Protein AF-A0A3D3JXP3-F1 (afdb_monomer)

pLDDT: mean 89.94, std 10.95, range [51.78, 98.69]

Solvent-accessible surface area (backbone atoms only — not comparable to full-atom values): 8277 Å² total; per-residue (Å²): 111,77,69,41,56,76,70,75,42,91,66,81,73,63,47,79,47,77,56,100,87,48,78,49,78,32,74,42,71,69,60,43,44,52,72,77,40,72,81,62,73,71,79,80,72,76,73,71,72,86,71,61,64,64,63,50,47,68,71,49,61,91,58,52,72,60,56,52,50,43,53,49,28,76,73,42,22,64,77,38,69,43,81,39,85,53,57,80,60,50,57,57,53,54,46,46,62,72,58,71,52,57,65,35,39,32,49,85,82,81,89,72,70,56,71,66,34,55,53,44,42,53,49,51,28,67,73,70,73,51,77,73,82

Structure (mmCIF, N/CA/C/O backbone):
data_AF-A0A3D3JXP3-F1
#
_entry.id   AF-A0A3D3JXP3-F1
#
loop_
_atom_site.group_PDB
_atom_site.id
_atom_site.type_symbol
_atom_site.label_atom_id
_atom_site.label_alt_id
_atom_site.label_comp_id
_atom_site.label_asym_id
_atom_site.label_entity_id
_atom_site.label_seq_id
_atom_site.pdbx_PDB_ins_code
_atom_site.Cartn_x
_atom_site.Cartn_y
_atom_site.Cartn_z
_atom_site.occupancy
_atom_site.B_iso_or_equiv
_atom_site.auth_seq_id
_atom_site.auth_comp_id
_atom_site.auth_asym_id
_atom_site.auth_atom_id
_atom_site.pdbx_PDB_model_num
ATOM 1 N N . MET A 1 1 ? 28.280 -5.153 -14.695 1.00 60.16 1 MET A N 1
ATOM 2 C CA . MET A 1 1 ? 27.243 -4.904 -15.725 1.00 60.16 1 MET A CA 1
ATOM 3 C C . MET A 1 1 ? 27.840 -5.074 -17.122 1.00 60.16 1 MET A C 1
ATOM 5 O O . MET A 1 1 ? 28.597 -4.213 -17.543 1.00 60.16 1 MET A O 1
ATOM 9 N N . LYS A 1 2 ? 27.549 -6.172 -17.840 1.00 78.06 2 LYS A N 1
ATOM 10 C CA . LYS A 1 2 ? 28.135 -6.423 -19.180 1.00 78.06 2 LYS A CA 1
ATOM 11 C C . LYS A 1 2 ? 27.656 -5.424 -20.244 1.00 78.06 2 LYS A C 1
ATOM 13 O O . LYS A 1 2 ? 28.420 -5.075 -21.134 1.00 78.06 2 LYS A O 1
ATOM 18 N N . LEU A 1 3 ? 26.413 -4.946 -20.128 1.00 81.38 3 LEU A N 1
ATOM 19 C CA . LEU A 1 3 ? 25.832 -4.002 -21.082 1.00 81.38 3 LEU A CA 1
ATOM 20 C C . LEU A 1 3 ? 26.402 -2.586 -20.917 1.00 81.38 3 LEU A C 1
ATOM 22 O O . LEU A 1 3 ? 26.849 -2.020 -21.899 1.00 81.38 3 LEU A O 1
ATOM 26 N N . GLY A 1 4 ? 26.484 -2.049 -19.693 1.00 79.62 4 GLY A N 1
ATOM 27 C CA . GLY A 1 4 ? 27.091 -0.729 -19.451 1.00 79.62 4 GLY A CA 1
ATOM 28 C C . GLY A 1 4 ? 28.553 -0.670 -19.900 1.00 79.62 4 GLY A C 1
ATOM 29 O O . GLY A 1 4 ? 28.935 0.223 -20.650 1.00 79.62 4 GLY A O 1
ATOM 30 N N . ALA A 1 5 ? 29.333 -1.709 -19.579 1.00 84.81 5 ALA A N 1
ATOM 31 C CA . ALA A 1 5 ? 30.724 -1.830 -20.014 1.00 84.81 5 ALA A CA 1
ATOM 32 C C . ALA A 1 5 ? 30.888 -1.832 -21.549 1.00 84.81 5 ALA A C 1
ATOM 34 O O . ALA A 1 5 ? 31.846 -1.254 -22.053 1.00 84.81 5 ALA A O 1
ATOM 35 N N . LYS A 1 6 ? 29.941 -2.418 -22.303 1.00 86.50 6 LYS A N 1
ATOM 36 C CA . LYS A 1 6 ? 29.943 -2.403 -23.780 1.00 86.50 6 LYS A CA 1
ATOM 37 C C . LYS A 1 6 ? 29.839 -0.984 -24.360 1.00 86.50 6 LYS A C 1
ATOM 39 O O . LYS A 1 6 ? 30.325 -0.751 -25.460 1.00 86.50 6 LYS A O 1
ATOM 44 N N . TYR A 1 7 ? 29.226 -0.058 -23.626 1.00 83.50 7 TYR A N 1
ATOM 45 C CA . TYR A 1 7 ? 29.018 1.331 -24.044 1.00 83.50 7 TYR A CA 1
ATOM 46 C C . TYR A 1 7 ? 29.879 2.331 -23.253 1.00 83.50 7 TYR A C 1
ATOM 48 O O . TYR A 1 7 ? 29.630 3.530 -23.318 1.00 83.50 7 TYR A O 1
ATOM 56 N N . GLY A 1 8 ? 30.883 1.859 -22.500 1.00 86.62 8 GLY A N 1
ATOM 57 C CA . GLY A 1 8 ? 31.757 2.723 -21.696 1.00 86.62 8 GLY A CA 1
ATOM 58 C C . GLY A 1 8 ? 31.053 3.416 -20.523 1.00 86.62 8 GLY A C 1
ATOM 59 O O . GLY A 1 8 ? 31.493 4.475 -20.092 1.00 86.62 8 GLY A O 1
ATOM 60 N N . ILE A 1 9 ? 29.954 2.843 -20.027 1.00 86.06 9 ILE A N 1
ATOM 61 C CA . ILE A 1 9 ? 29.142 3.398 -18.941 1.00 86.06 9 ILE A CA 1
ATOM 62 C C . ILE A 1 9 ? 29.482 2.681 -17.633 1.00 86.06 9 ILE A C 1
ATOM 64 O O . ILE A 1 9 ? 29.327 1.459 -17.523 1.00 86.06 9 ILE A O 1
ATOM 68 N N . ASP A 1 10 ? 29.887 3.449 -16.629 1.00 87.38 10 ASP A N 1
ATOM 69 C CA . ASP A 1 10 ? 30.186 2.997 -15.268 1.00 87.38 10 ASP A CA 1
ATOM 70 C C . ASP A 1 10 ? 29.056 3.296 -14.263 1.00 87.38 10 ASP A C 1
ATOM 72 O O . ASP A 1 10 ? 28.983 2.659 -13.211 1.00 87.38 10 ASP A O 1
ATOM 76 N N . VAL A 1 11 ? 28.130 4.196 -14.612 1.00 80.44 11 VAL A N 1
ATOM 77 C CA . VAL A 1 11 ? 27.011 4.639 -13.764 1.00 80.44 11 VAL A CA 1
ATOM 78 C C . VAL A 1 11 ? 25.645 4.139 -14.252 1.00 80.44 11 VAL A C 1
ATOM 80 O O . VAL A 1 11 ? 25.328 4.173 -15.439 1.00 80.44 11 VAL A O 1
ATOM 83 N N . ALA A 1 12 ? 24.798 3.691 -13.322 1.00 79.75 12 ALA A N 1
ATOM 84 C CA . ALA A 1 12 ? 23.403 3.314 -13.571 1.00 79.75 12 ALA A CA 1
ATOM 85 C C . ALA A 1 12 ? 22.431 4.244 -12.813 1.00 79.75 12 ALA A C 1
ATOM 87 O O . ALA A 1 12 ? 22.820 4.796 -11.783 1.00 79.75 12 ALA A O 1
ATOM 88 N N . PRO A 1 13 ? 21.164 4.379 -13.259 1.00 84.25 13 PRO A N 1
ATOM 89 C CA . PRO A 1 13 ? 20.584 3.785 -14.468 1.00 84.25 13 PRO A CA 1
ATOM 90 C C . PRO A 1 13 ? 21.030 4.501 -15.755 1.00 84.25 13 PRO A C 1
ATOM 92 O O . PRO A 1 13 ? 21.266 5.706 -15.763 1.00 84.25 13 PRO A O 1
ATOM 95 N N . PHE A 1 14 ? 21.097 3.753 -16.856 1.00 89.00 14 PHE A N 1
ATOM 96 C CA . PHE A 1 14 ? 21.284 4.283 -18.207 1.00 89.00 14 PHE A CA 1
ATOM 97 C C . PHE A 1 14 ? 20.266 3.643 -19.157 1.00 89.00 14 PHE A C 1
ATOM 99 O O . PHE A 1 14 ? 19.790 2.534 -18.912 1.00 89.00 14 PHE A O 1
ATOM 106 N N . PHE A 1 15 ? 19.948 4.332 -20.247 1.00 87.56 15 PHE A N 1
ATOM 107 C CA . PHE A 1 15 ? 19.022 3.885 -21.283 1.00 87.56 15 PHE A CA 1
ATOM 108 C C . PHE A 1 15 ? 19.765 3.805 -22.609 1.00 87.56 15 PHE A C 1
ATOM 110 O O . PHE A 1 15 ? 20.572 4.679 -22.921 1.00 87.56 15 PHE A O 1
ATOM 117 N N . ILE A 1 16 ? 19.488 2.767 -23.389 1.00 88.06 16 ILE A N 1
ATOM 118 C CA . ILE A 1 16 ? 19.951 2.646 -24.770 1.00 88.06 16 ILE A CA 1
ATOM 119 C C . ILE A 1 16 ? 18.691 2.673 -25.623 1.00 88.06 16 ILE A C 1
ATOM 121 O O . ILE A 1 16 ? 17.830 1.810 -25.466 1.00 88.06 16 ILE A O 1
ATOM 125 N N . VAL A 1 17 ? 18.570 3.691 -26.467 1.00 86.38 17 VAL A N 1
ATOM 126 C CA . VAL A 1 17 ? 17.462 3.846 -27.412 1.00 86.38 17 VAL A CA 1
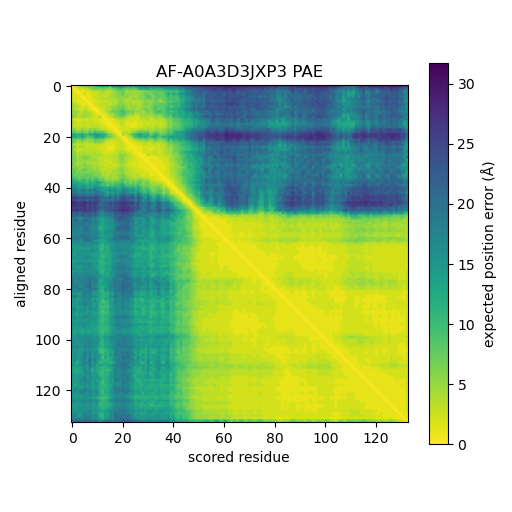ATOM 127 C C . VAL A 1 17 ? 18.002 3.535 -28.795 1.00 86.38 17 VAL A C 1
ATOM 129 O O . VAL A 1 17 ? 19.009 4.115 -29.198 1.00 86.38 17 VAL A O 1
ATOM 132 N N . GLU A 1 18 ? 17.359 2.603 -29.487 1.00 88.00 18 GLU A N 1
ATOM 133 C CA . GLU A 1 18 ? 17.679 2.247 -30.868 1.00 88.00 18 GLU A CA 1
ATOM 134 C C . GLU A 1 18 ? 16.544 2.770 -31.755 1.00 88.00 18 GLU A C 1
ATOM 136 O O . GLU A 1 18 ? 15.405 2.333 -31.596 1.00 88.00 18 GLU A O 1
ATOM 141 N N . ASP A 1 19 ? 16.842 3.725 -32.639 1.00 81.00 19 ASP A N 1
ATOM 142 C CA . ASP A 1 19 ? 15.910 4.204 -33.664 1.00 81.00 19 ASP A CA 1
ATOM 143 C C . ASP A 1 19 ? 16.497 3.901 -35.039 1.00 81.00 19 ASP A C 1
ATOM 145 O O . ASP A 1 19 ? 17.540 4.444 -35.407 1.00 81.00 19 ASP A O 1
ATOM 149 N N . SER A 1 20 ? 15.817 3.022 -35.776 1.00 77.81 20 SER A N 1
ATOM 150 C CA . SER A 1 20 ? 16.150 2.584 -37.133 1.00 77.81 20 SER A CA 1
ATOM 151 C C . SER A 1 20 ? 17.566 1.987 -37.257 1.00 77.81 20 SER A C 1
ATOM 153 O O . SER A 1 20 ? 17.695 0.767 -37.242 1.00 77.81 20 SER A O 1
ATOM 155 N N . ASP A 1 21 ? 18.613 2.819 -37.287 1.00 76.69 21 ASP A N 1
ATOM 156 C CA . ASP A 1 21 ? 20.033 2.432 -37.357 1.00 76.69 21 ASP A CA 1
ATOM 157 C C . ASP A 1 21 ? 20.942 3.178 -36.349 1.00 76.69 21 ASP A C 1
ATOM 159 O O . ASP A 1 21 ? 22.142 2.903 -36.262 1.00 76.69 21 ASP A O 1
ATOM 163 N N . GLU A 1 22 ? 20.403 4.108 -35.551 1.00 81.44 22 GLU A N 1
ATOM 164 C CA . GLU A 1 22 ? 21.172 4.910 -34.596 1.00 81.44 22 GLU A CA 1
ATOM 165 C C . GLU A 1 22 ? 20.914 4.459 -33.152 1.00 81.44 22 GLU A C 1
ATOM 167 O O . GLU A 1 22 ? 19.774 4.316 -32.705 1.00 81.44 22 GLU A O 1
ATOM 172 N N . LYS A 1 23 ? 21.996 4.241 -32.391 1.00 87.62 23 LYS A N 1
ATOM 173 C CA . LYS A 1 23 ? 21.928 3.889 -30.966 1.00 87.62 23 LYS A CA 1
ATOM 174 C C . LYS A 1 23 ? 22.361 5.070 -30.118 1.00 87.62 23 LYS A C 1
ATOM 176 O O . LYS A 1 23 ? 23.538 5.426 -30.106 1.00 87.62 23 LYS A O 1
ATOM 181 N N . THR A 1 24 ? 21.432 5.623 -29.347 1.00 88.69 24 THR A N 1
ATOM 182 C CA . THR A 1 24 ? 21.713 6.716 -28.412 1.00 88.69 24 THR A CA 1
ATOM 183 C C . THR A 1 24 ? 21.727 6.206 -26.977 1.00 88.69 24 THR A C 1
ATOM 185 O O . THR A 1 24 ? 20.805 5.525 -26.526 1.00 88.69 24 THR A O 1
ATOM 188 N N . VAL A 1 25 ? 22.773 6.568 -26.235 1.00 89.25 25 VAL A N 1
ATOM 189 C CA . VAL A 1 25 ? 22.921 6.249 -24.813 1.00 89.25 25 VAL A CA 1
ATOM 190 C C . VAL A 1 25 ? 22.543 7.461 -23.964 1.00 89.25 25 VAL A C 1
ATOM 192 O O . VAL A 1 25 ? 23.103 8.546 -24.118 1.00 89.25 25 VAL A O 1
ATOM 195 N N . PHE A 1 26 ? 21.644 7.261 -23.004 1.00 89.31 26 PHE A N 1
ATOM 196 C CA . PHE A 1 26 ? 21.262 8.260 -22.012 1.00 89.31 26 PHE A CA 1
ATOM 197 C C . PHE A 1 26 ? 21.679 7.816 -20.613 1.00 89.31 26 PHE A C 1
ATOM 199 O O . PHE A 1 26 ? 21.171 6.830 -20.096 1.00 89.31 26 PHE A O 1
ATOM 206 N N . THR A 1 27 ? 22.533 8.590 -19.952 1.00 87.25 27 THR A N 1
ATOM 207 C CA . THR A 1 27 ? 22.902 8.395 -18.534 1.00 87.25 27 THR A CA 1
ATOM 208 C C . THR A 1 27 ? 22.065 9.253 -17.578 1.00 87.25 27 THR A C 1
ATOM 210 O O . THR A 1 27 ? 22.279 9.256 -16.372 1.00 87.25 27 THR A O 1
ATOM 213 N N . SER A 1 28 ? 21.100 10.007 -18.111 1.00 87.25 28 SER A N 1
ATOM 214 C CA . SER A 1 28 ? 20.198 10.869 -17.350 1.00 87.25 28 SER A CA 1
ATOM 215 C C . SER A 1 28 ? 18.762 10.631 -17.786 1.00 87.25 28 SER A C 1
ATOM 217 O O . SER A 1 28 ? 18.418 10.825 -18.955 1.00 87.25 28 SER A O 1
ATOM 219 N N . ILE A 1 29 ? 17.908 10.280 -16.823 1.00 83.56 29 ILE A N 1
ATOM 220 C CA . ILE A 1 29 ? 16.486 10.041 -17.077 1.00 83.56 29 ILE A CA 1
ATOM 221 C C . ILE A 1 29 ? 15.769 11.313 -17.543 1.00 83.56 29 ILE A C 1
ATOM 223 O O . ILE A 1 29 ? 14.897 11.257 -18.402 1.00 83.56 29 ILE A O 1
ATOM 227 N N . ALA A 1 30 ? 16.185 12.481 -17.047 1.00 84.81 30 ALA A N 1
ATOM 228 C CA . ALA A 1 30 ? 15.614 13.758 -17.459 1.00 84.81 30 ALA A CA 1
ATOM 229 C C . ALA A 1 30 ? 15.909 14.058 -18.937 1.00 84.81 30 ALA A C 1
ATOM 231 O O . ALA A 1 30 ? 15.021 14.496 -19.668 1.00 84.81 30 ALA A O 1
ATOM 232 N N . LYS A 1 31 ? 17.144 13.786 -19.388 1.00 85.38 31 LYS A N 1
ATOM 233 C CA . LYS A 1 31 ? 17.543 13.963 -20.792 1.00 85.38 31 LYS A CA 1
ATOM 234 C C . LYS A 1 31 ? 16.807 12.979 -21.703 1.00 85.38 31 LYS A C 1
ATOM 236 O O . LYS A 1 31 ? 16.289 13.394 -22.735 1.00 85.38 31 LYS A O 1
ATOM 241 N N . PHE A 1 32 ? 16.717 11.716 -21.281 1.00 87.44 32 PHE A N 1
ATOM 242 C CA . PHE A 1 32 ? 15.965 10.679 -21.986 1.00 87.44 32 PHE A CA 1
ATOM 243 C C . PHE A 1 32 ? 14.498 11.078 -22.184 1.00 87.44 32 PHE A C 1
ATOM 245 O O . PHE A 1 32 ? 14.022 11.103 -23.317 1.00 87.44 32 PHE A O 1
ATOM 252 N N . LEU A 1 33 ? 13.804 11.463 -21.106 1.00 85.56 33 LEU A N 1
ATOM 253 C CA . LEU A 1 33 ? 12.390 11.835 -21.164 1.00 85.56 33 LEU A CA 1
ATOM 254 C C . LEU A 1 33 ? 12.146 13.044 -22.071 1.00 85.56 33 LEU A C 1
ATOM 256 O O . LEU A 1 33 ? 11.232 13.010 -22.882 1.00 85.56 33 LEU A O 1
ATOM 260 N N . LYS A 1 34 ? 12.977 14.091 -21.982 1.00 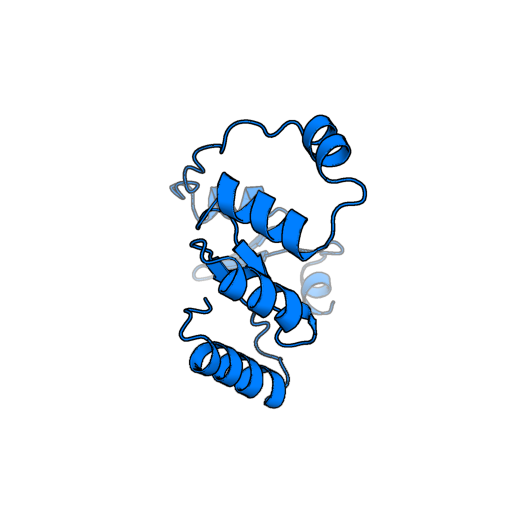85.75 34 LYS A N 1
ATOM 261 C CA . LYS A 1 34 ? 12.805 15.306 -22.794 1.00 85.75 34 LYS A CA 1
ATOM 262 C C . LYS A 1 34 ? 12.980 15.052 -24.295 1.00 85.75 34 LYS A C 1
ATOM 264 O O . LYS A 1 34 ? 12.287 15.671 -25.091 1.00 85.75 34 LYS A O 1
ATOM 269 N N . GLN A 1 35 ? 13.928 14.195 -24.672 1.00 85.69 35 GLN A N 1
ATOM 270 C CA . GLN A 1 35 ? 14.231 13.915 -26.077 1.00 85.69 35 GLN A CA 1
ATOM 271 C C . GLN A 1 35 ? 13.273 12.882 -26.679 1.00 85.69 35 GLN A C 1
ATOM 273 O O . GLN A 1 35 ? 12.871 13.026 -27.826 1.00 85.69 35 GLN A O 1
ATOM 278 N N . THR A 1 36 ? 12.896 11.866 -25.901 1.00 84.06 36 THR A N 1
ATOM 279 C CA . THR A 1 36 ? 12.057 10.754 -26.379 1.00 84.06 36 THR A CA 1
ATOM 280 C C . THR A 1 36 ? 10.568 11.076 -26.271 1.00 84.06 36 THR A C 1
ATOM 282 O O . THR A 1 36 ? 9.773 10.631 -27.089 1.00 84.06 36 THR A O 1
ATOM 285 N N . PHE A 1 37 ? 10.179 11.876 -25.275 1.00 84.06 37 PHE A N 1
ATOM 286 C CA . PHE A 1 37 ? 8.788 12.236 -25.006 1.00 84.06 37 PHE A CA 1
ATOM 287 C C . PHE A 1 37 ? 8.648 13.750 -24.751 1.00 84.06 37 PHE A C 1
ATOM 289 O O . PHE A 1 37 ? 8.298 14.162 -23.640 1.00 84.06 37 PHE A O 1
ATOM 296 N N . PRO A 1 38 ? 8.921 14.604 -25.757 1.00 80.62 38 PRO A N 1
ATOM 297 C CA . PRO A 1 38 ? 8.901 16.062 -25.598 1.00 80.62 38 PRO A CA 1
ATOM 298 C C . PRO A 1 38 ? 7.532 16.599 -25.154 1.00 80.62 38 PRO A C 1
ATOM 300 O O . PRO A 1 38 ? 7.472 17.559 -24.388 1.00 80.62 38 PRO A O 1
ATOM 303 N N . ASP A 1 39 ? 6.452 15.926 -25.559 1.00 84.38 39 ASP A N 1
ATOM 304 C CA . ASP A 1 39 ? 5.070 16.283 -25.224 1.00 84.38 39 ASP A CA 1
ATOM 305 C C . ASP A 1 39 ? 4.493 15.474 -24.053 1.00 84.38 39 ASP A C 1
ATOM 307 O O . ASP A 1 39 ? 3.281 15.499 -23.814 1.00 84.38 39 ASP A O 1
ATOM 311 N N . ALA A 1 40 ? 5.328 14.739 -23.303 1.00 76.44 40 ALA A N 1
ATOM 312 C CA . ALA A 1 40 ? 4.868 14.018 -22.122 1.00 76.44 40 ALA A CA 1
ATOM 313 C C . ALA A 1 40 ? 4.261 14.998 -21.111 1.00 76.44 40 ALA A C 1
ATOM 315 O O . ALA A 1 40 ? 4.962 15.687 -20.363 1.00 76.44 40 ALA A O 1
ATOM 316 N N . LYS A 1 41 ? 2.928 15.029 -21.044 1.00 69.31 41 LYS A N 1
ATOM 317 C CA . LYS A 1 41 ? 2.211 15.715 -19.974 1.00 69.31 41 LYS A CA 1
ATOM 318 C C . LYS A 1 41 ? 2.561 15.014 -18.672 1.00 69.31 41 LYS A C 1
ATOM 320 O O . LYS A 1 41 ? 2.128 13.889 -18.428 1.00 69.31 41 LYS A O 1
ATOM 325 N N . ARG A 1 42 ? 3.337 15.684 -17.815 1.00 61.62 42 ARG A N 1
ATOM 326 C CA . ARG A 1 42 ? 3.463 15.255 -16.420 1.00 61.62 42 ARG A CA 1
ATOM 327 C C . ARG A 1 42 ? 2.047 15.166 -15.852 1.00 61.62 42 ARG A C 1
ATOM 329 O O . ARG A 1 42 ? 1.321 16.157 -15.968 1.00 61.62 42 ARG A O 1
ATOM 336 N N . PRO A 1 43 ? 1.644 14.031 -15.257 1.00 60.31 43 PRO A N 1
ATOM 337 C CA . PRO A 1 43 ? 0.363 13.968 -14.580 1.00 60.31 43 PRO A CA 1
ATOM 338 C C . PRO A 1 43 ? 0.326 15.116 -13.574 1.00 60.31 43 PRO A C 1
ATOM 340 O O . PRO A 1 43 ? 1.231 15.264 -12.746 1.00 60.31 43 PRO A O 1
ATOM 343 N N . SER A 1 44 ? -0.673 15.986 -13.710 1.00 54.78 44 SER A N 1
ATOM 344 C CA . SER A 1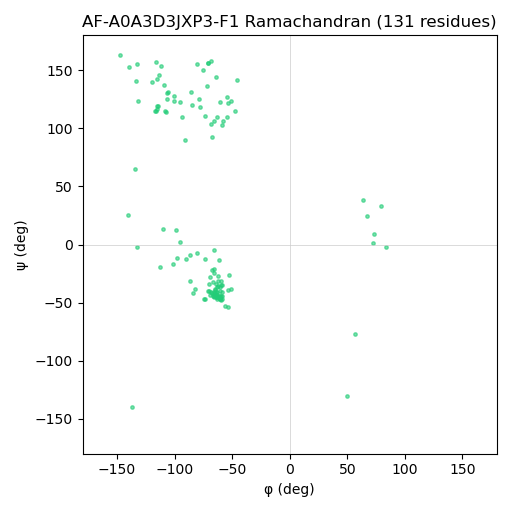 44 ? -0.861 17.101 -12.797 1.00 54.78 44 SER A CA 1
ATOM 345 C C . SER A 1 44 ? -1.255 16.509 -11.453 1.00 54.78 44 SER A C 1
ATOM 347 O O . SER A 1 44 ? -2.428 16.235 -11.196 1.00 54.78 44 SER A O 1
ATOM 349 N N . ARG A 1 45 ? -0.273 16.259 -10.589 1.00 57.78 45 ARG A N 1
ATOM 350 C CA . ARG A 1 45 ? -0.556 15.942 -9.199 1.00 57.78 45 ARG A CA 1
ATOM 351 C C . ARG A 1 45 ? -1.166 17.214 -8.623 1.00 57.78 45 ARG A C 1
ATOM 353 O O . ARG A 1 45 ? -0.458 18.202 -8.441 1.00 57.78 45 ARG A O 1
ATOM 360 N N . LYS A 1 46 ? -2.484 17.221 -8.392 1.00 51.78 46 LYS A N 1
ATOM 361 C CA . LYS A 1 46 ? -3.080 18.190 -7.469 1.00 51.78 46 LYS A CA 1
ATOM 362 C C . LYS A 1 46 ? -2.288 17.990 -6.184 1.00 51.78 46 LYS A C 1
ATOM 364 O O . LYS A 1 46 ? -2.338 16.899 -5.619 1.00 51.78 46 LYS A O 1
ATOM 369 N N . ALA A 1 47 ? -1.456 18.960 -5.816 1.00 54.16 47 ALA A N 1
ATOM 370 C CA . ALA A 1 47 ? -0.748 18.896 -4.555 1.00 54.16 47 ALA A CA 1
ATOM 371 C C . ALA A 1 47 ? -1.837 18.795 -3.488 1.00 54.16 47 ALA A C 1
ATOM 373 O O . ALA A 1 47 ? -2.577 19.755 -3.270 1.00 54.16 47 ALA A O 1
ATOM 374 N N . ALA A 1 48 ? -2.003 17.609 -2.897 1.00 59.31 48 ALA A N 1
ATOM 375 C CA . ALA A 1 48 ? -2.652 17.527 -1.603 1.00 59.31 48 ALA A CA 1
ATOM 376 C C . ALA A 1 48 ? -1.907 18.553 -0.744 1.00 59.31 48 ALA A C 1
ATOM 378 O O . ALA A 1 48 ? -0.672 18.562 -0.767 1.00 59.31 48 ALA A O 1
ATOM 379 N N . GLY A 1 49 ? -2.644 19.508 -0.164 1.00 64.19 49 GLY A N 1
ATOM 380 C CA . GLY A 1 49 ? -2.052 20.659 0.517 1.00 64.19 49 GLY A CA 1
ATOM 381 C C . GLY A 1 49 ? -0.919 20.210 1.434 1.00 64.19 49 GLY A C 1
ATOM 382 O O . GLY A 1 49 ? -1.011 19.128 2.015 1.00 64.19 49 GLY A O 1
ATOM 383 N N . ALA A 1 50 ? 0.160 20.996 1.494 1.00 70.06 50 ALA A N 1
ATOM 384 C CA . ALA A 1 50 ? 1.352 20.645 2.256 1.00 70.06 50 ALA A CA 1
ATOM 385 C C . ALA A 1 50 ? 0.949 20.167 3.659 1.00 70.06 50 ALA A C 1
ATOM 387 O O . ALA A 1 50 ? 0.334 20.907 4.426 1.00 70.06 50 ALA A O 1
ATOM 388 N N . VAL A 1 51 ? 1.221 18.897 3.943 1.00 78.62 51 VAL A N 1
ATOM 389 C CA . VAL A 1 51 ? 0.981 18.315 5.259 1.00 78.62 51 VAL A CA 1
ATOM 390 C C . VAL A 1 51 ? 2.135 18.770 6.132 1.00 78.62 51 VAL A C 1
ATOM 392 O O . VAL A 1 51 ? 3.291 18.557 5.768 1.00 78.62 51 VAL A O 1
ATOM 395 N N . ASP A 1 52 ? 1.826 19.399 7.261 1.00 90.56 52 ASP A N 1
ATOM 396 C CA . ASP A 1 52 ? 2.826 19.639 8.294 1.00 90.56 52 ASP A CA 1
ATOM 397 C C . ASP A 1 52 ? 3.206 18.290 8.911 1.00 90.56 52 ASP A C 1
ATOM 399 O O . ASP A 1 52 ? 2.441 17.679 9.660 1.00 90.56 52 ASP A O 1
ATOM 403 N N . THR A 1 53 ? 4.377 17.790 8.526 1.00 92.12 53 THR A N 1
ATOM 404 C CA . THR A 1 53 ? 4.866 16.486 8.968 1.00 92.12 53 THR A CA 1
ATOM 405 C C . THR A 1 53 ? 5.225 16.476 10.447 1.00 92.12 53 THR A C 1
ATOM 407 O O . THR A 1 53 ? 5.142 15.416 11.059 1.00 92.12 53 THR A O 1
ATOM 410 N N . GLN A 1 54 ? 5.615 17.620 11.022 1.00 95.06 54 GLN A N 1
ATOM 411 C CA . GLN A 1 54 ? 5.954 17.690 12.441 1.00 95.06 54 GLN A CA 1
ATOM 412 C C . GLN A 1 54 ? 4.685 17.623 13.285 1.00 95.06 54 GLN A C 1
ATOM 414 O O . GLN A 1 54 ? 4.600 16.795 14.183 1.00 95.06 54 GLN A O 1
ATOM 419 N N . ALA A 1 55 ? 3.666 18.407 12.926 1.00 93.75 55 ALA A N 1
ATOM 420 C CA . ALA A 1 55 ? 2.377 18.348 13.606 1.00 93.75 55 ALA A CA 1
ATOM 421 C C . ALA A 1 55 ? 1.749 16.943 13.532 1.00 93.75 55 ALA A C 1
ATOM 423 O 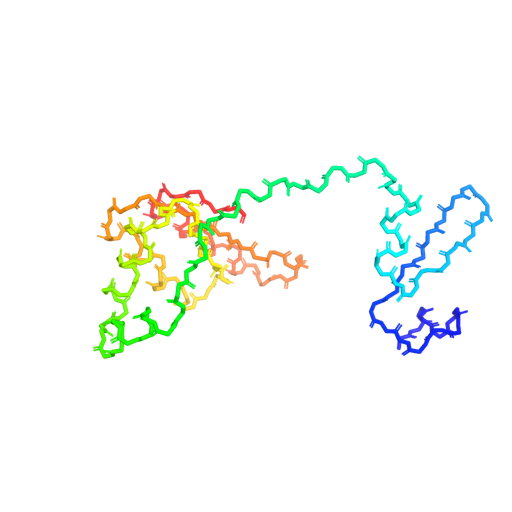O . ALA A 1 55 ? 1.224 16.450 14.526 1.00 93.75 55 ALA A O 1
ATOM 424 N N . ALA A 1 56 ? 1.846 16.271 12.376 1.00 93.75 56 ALA A N 1
ATOM 425 C CA . ALA A 1 56 ? 1.366 14.897 12.229 1.00 93.75 56 ALA A CA 1
ATOM 426 C C . ALA A 1 56 ? 2.157 13.898 13.092 1.00 93.75 56 ALA A C 1
ATOM 428 O O . ALA A 1 56 ? 1.564 12.983 13.656 1.00 93.75 56 ALA A O 1
ATOM 429 N N . LEU A 1 57 ? 3.480 14.058 13.210 1.00 96.00 57 LEU A N 1
ATOM 430 C CA . LEU A 1 57 ? 4.291 13.215 14.090 1.00 96.00 57 LEU A CA 1
ATOM 431 C C . LEU A 1 57 ? 3.872 13.392 15.551 1.00 96.00 57 LEU A C 1
ATOM 433 O O . LEU A 1 57 ? 3.649 12.396 16.233 1.00 96.00 57 LEU A O 1
ATOM 437 N N . ASP A 1 58 ? 3.721 14.639 15.995 1.00 96.44 58 ASP A N 1
ATOM 438 C CA . ASP A 1 58 ? 3.341 14.966 17.371 1.00 96.44 58 ASP A CA 1
ATOM 439 C C . ASP A 1 58 ? 1.935 14.432 17.713 1.00 96.44 58 ASP A C 1
ATOM 441 O O . ASP A 1 58 ? 1.707 13.960 18.825 1.00 96.44 58 ASP A O 1
ATOM 445 N N . GLU A 1 59 ? 0.998 14.458 16.756 1.00 96.00 59 GLU A N 1
ATOM 446 C CA . GLU A 1 59 ? -0.358 13.913 16.917 1.00 96.00 59 GLU A CA 1
ATOM 447 C C . GLU A 1 59 ? -0.368 12.377 16.998 1.00 96.00 59 GLU A C 1
ATOM 449 O O . GLU A 1 59 ? -1.084 11.798 17.818 1.00 96.00 59 GLU A O 1
ATOM 454 N N . LEU A 1 60 ? 0.405 11.710 16.138 1.00 97.12 60 LEU A N 1
ATOM 455 C CA . LEU A 1 60 ? 0.355 10.255 15.953 1.00 97.12 60 LEU A CA 1
ATOM 456 C C . LEU A 1 60 ? 1.302 9.485 16.875 1.00 97.12 60 LEU A C 1
ATOM 458 O O . LEU A 1 60 ? 1.212 8.258 16.979 1.00 97.12 60 LEU A O 1
ATOM 462 N N . GLN A 1 61 ? 2.226 10.172 17.543 1.00 97.25 61 GLN A N 1
ATOM 463 C CA . GLN A 1 61 ? 3.191 9.534 18.423 1.00 97.25 61 GLN A CA 1
ATOM 464 C C . GLN A 1 61 ? 2.490 8.790 19.571 1.00 97.25 61 GLN A C 1
ATOM 466 O O . GLN A 1 61 ? 1.751 9.366 20.363 1.00 97.25 61 GLN A O 1
ATOM 471 N N . GLY A 1 62 ? 2.764 7.488 19.684 1.00 97.56 62 GLY A N 1
ATOM 472 C CA . GLY A 1 62 ? 2.197 6.629 20.729 1.00 97.56 62 GLY A CA 1
ATOM 473 C C . GLY A 1 62 ? 0.805 6.072 20.422 1.00 97.56 62 GLY A C 1
ATOM 474 O O . GLY A 1 62 ? 0.306 5.274 21.214 1.00 97.56 62 GLY A O 1
ATOM 475 N N . GLN A 1 63 ? 0.204 6.433 19.284 1.00 98.19 63 GLN A N 1
ATOM 476 C CA . GLN A 1 63 ? -1.027 5.803 18.815 1.00 98.19 63 GLN A CA 1
ATOM 477 C C . GLN A 1 63 ? -0.778 4.366 18.341 1.00 98.19 63 GLN A C 1
ATOM 479 O O . GLN A 1 63 ? 0.328 3.981 17.947 1.00 98.19 63 GLN A O 1
ATOM 484 N N . THR A 1 64 ? -1.831 3.558 18.371 1.00 98.44 64 THR A N 1
ATOM 485 C CA . THR A 1 64 ? -1.816 2.198 17.834 1.00 98.44 64 THR A CA 1
ATOM 486 C C . THR A 1 64 ? -1.760 2.208 16.300 1.00 98.44 64 THR A C 1
ATOM 488 O O . THR A 1 64 ? -2.208 3.166 15.664 1.00 98.44 64 THR A O 1
ATOM 491 N N . PRO A 1 65 ? -1.270 1.131 15.655 1.00 98.19 65 PRO A N 1
ATOM 492 C CA . PRO A 1 65 ? -1.268 1.033 14.194 1.00 98.19 65 PRO A CA 1
ATOM 493 C C . PRO A 1 65 ? -2.647 1.265 13.558 1.00 98.19 65 PRO A C 1
ATOM 495 O O . PRO A 1 65 ? -2.745 1.932 12.531 1.00 98.19 65 PRO A O 1
ATOM 498 N N . GLN A 1 66 ? -3.716 0.765 14.184 1.00 98.38 66 GLN A N 1
ATOM 499 C CA . GLN A 1 66 ? -5.092 0.934 13.719 1.00 98.38 66 GLN A CA 1
ATOM 500 C C . GLN A 1 66 ? -5.524 2.403 13.730 1.00 98.38 66 GLN A C 1
ATOM 502 O O . GLN A 1 66 ? -6.147 2.859 12.773 1.00 98.38 66 GLN A O 1
ATOM 507 N N . GLU A 1 67 ? -5.183 3.148 14.783 1.00 98.31 67 GLU A N 1
ATOM 508 C CA . GLU A 1 67 ? -5.496 4.578 14.889 1.00 98.31 67 GLU A CA 1
ATOM 509 C C . GLU A 1 67 ? -4.732 5.391 13.838 1.00 98.31 67 GLU A C 1
ATOM 511 O O . GLU A 1 67 ? -5.327 6.233 13.168 1.00 98.31 67 GLU A O 1
ATOM 516 N N . ILE A 1 68 ? -3.457 5.065 13.599 1.00 98.06 68 ILE A N 1
ATOM 517 C CA . ILE A 1 68 ? -2.638 5.710 12.562 1.00 98.06 68 ILE A CA 1
ATOM 518 C C . ILE A 1 68 ? -3.208 5.441 11.160 1.00 98.06 68 ILE A C 1
ATOM 520 O O . ILE A 1 68 ? -3.332 6.362 10.348 1.00 98.06 68 ILE A O 1
ATOM 524 N N . VAL A 1 69 ? -3.591 4.193 10.866 1.00 98.00 69 VAL A N 1
ATOM 525 C CA . VAL A 1 69 ? -4.246 3.825 9.598 1.00 98.00 69 VAL A CA 1
ATOM 526 C C . VAL A 1 69 ? -5.562 4.585 9.439 1.00 98.00 69 VAL A C 1
ATOM 528 O O . VAL A 1 69 ? -5.807 5.175 8.387 1.00 98.00 69 VAL A O 1
ATOM 531 N N . ASN A 1 70 ? -6.385 4.638 10.487 1.00 97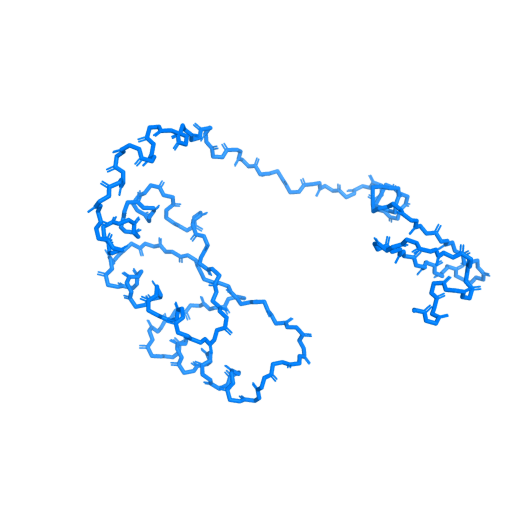.44 70 ASN A N 1
ATOM 532 C CA . ASN A 1 70 ? -7.652 5.360 10.470 1.00 97.44 70 ASN A CA 1
ATOM 533 C C . ASN A 1 70 ? -7.459 6.872 10.258 1.00 97.44 70 ASN A C 1
ATOM 535 O O . ASN A 1 70 ? -8.177 7.494 9.474 1.00 97.44 70 ASN A O 1
ATOM 539 N N . TRP A 1 71 ? -6.450 7.472 10.894 1.00 96.56 71 TRP A N 1
ATOM 540 C CA . TRP A 1 71 ? -6.084 8.872 10.677 1.00 96.56 71 TRP A CA 1
ATOM 541 C C . TRP A 1 71 ? -5.690 9.130 9.217 1.00 96.56 71 TRP A C 1
ATOM 543 O O . TRP A 1 71 ? -6.210 10.052 8.586 1.00 96.56 71 TRP A O 1
ATOM 553 N N . ALA A 1 72 ? -4.838 8.281 8.634 1.00 95.56 72 ALA A N 1
ATOM 554 C CA . ALA A 1 72 ? -4.410 8.441 7.246 1.00 95.56 72 ALA A CA 1
ATOM 555 C C . ALA A 1 72 ? -5.593 8.301 6.275 1.00 95.56 72 ALA A C 1
ATOM 557 O O . ALA A 1 72 ? -5.771 9.121 5.371 1.00 95.56 72 ALA A O 1
ATOM 558 N N . LEU A 1 73 ? -6.439 7.295 6.484 1.00 96.44 73 LEU A N 1
ATOM 559 C CA . LEU A 1 73 ? -7.578 7.019 5.619 1.00 96.44 73 LEU A CA 1
ATOM 560 C C . LEU A 1 73 ? -8.692 8.058 5.736 1.00 96.44 73 LEU A C 1
ATOM 562 O O . LEU A 1 73 ? -9.231 8.479 4.714 1.00 96.44 73 LEU A O 1
ATOM 566 N N . SER A 1 74 ? -8.996 8.540 6.941 1.00 95.31 74 SER A N 1
ATOM 567 C CA . SER A 1 74 ? -9.979 9.616 7.129 1.00 95.31 74 SER A CA 1
ATOM 568 C C . SER A 1 74 ? -9.550 10.921 6.449 1.00 95.31 74 SER A C 1
ATOM 570 O O . SER A 1 74 ? -10.392 11.670 5.952 1.00 95.31 74 SER A O 1
ATOM 572 N N . ARG A 1 75 ? -8.237 11.180 6.374 1.00 92.81 75 ARG A N 1
ATOM 573 C CA . ARG A 1 75 ? -7.674 12.395 5.779 1.00 92.81 75 ARG A CA 1
ATOM 574 C C . ARG A 1 75 ? -7.507 12.321 4.264 1.00 92.81 75 ARG A C 1
ATOM 576 O O . ARG A 1 75 ? -7.746 13.313 3.576 1.00 92.81 75 ARG A O 1
ATOM 583 N N . TYR A 1 76 ? -7.049 11.186 3.746 1.00 92.56 76 TYR A N 1
ATOM 584 C CA . TYR A 1 76 ? -6.641 11.063 2.344 1.00 92.56 76 TYR A CA 1
ATOM 585 C C . TYR A 1 76 ? -7.559 10.156 1.514 1.00 92.56 76 TYR A C 1
ATOM 587 O O . TYR A 1 76 ? -7.553 10.273 0.287 1.00 92.56 76 TYR A O 1
ATOM 595 N N . GLY A 1 77 ? -8.347 9.277 2.141 1.00 92.19 77 GLY A N 1
ATOM 596 C CA . GLY A 1 77 ? -9.199 8.295 1.465 1.00 92.19 77 GLY A CA 1
ATOM 597 C C . GLY A 1 77 ? -8.438 7.508 0.394 1.00 92.19 77 GLY A C 1
ATOM 598 O O . GLY A 1 77 ? -7.301 7.091 0.603 1.00 92.19 77 GLY A O 1
ATOM 599 N N . ASN A 1 78 ? -9.007 7.422 -0.813 1.00 92.25 78 ASN A N 1
ATOM 600 C CA . ASN A 1 78 ? -8.369 6.804 -1.989 1.00 92.25 78 ASN A CA 1
ATOM 601 C C . ASN A 1 78 ? -7.057 7.479 -2.437 1.00 92.25 78 ASN A C 1
ATOM 603 O O . ASN A 1 78 ? -6.331 6.928 -3.259 1.00 92.25 78 ASN A O 1
ATOM 607 N N . GLY A 1 79 ? -6.743 8.676 -1.932 1.00 91.12 79 GLY A N 1
ATOM 608 C CA . GLY A 1 79 ? -5.437 9.308 -2.118 1.00 91.12 79 GLY A CA 1
ATOM 609 C C . GLY A 1 79 ? -4.318 8.665 -1.287 1.00 91.12 79 GLY A C 1
ATOM 610 O O . GLY A 1 79 ? -3.147 8.957 -1.536 1.00 91.12 79 GLY A O 1
ATOM 611 N N . CYS A 1 80 ? -4.657 7.804 -0.320 1.00 91.12 80 CYS A N 1
ATOM 612 C CA . CYS A 1 80 ? -3.722 6.968 0.426 1.00 91.12 80 CYS A CA 1
ATOM 613 C C . CYS A 1 80 ? -3.611 5.593 -0.242 1.00 91.12 80 CYS A C 1
ATOM 615 O O . CYS A 1 80 ? -4.552 4.800 -0.215 1.00 91.12 80 CYS A O 1
ATOM 617 N N . GLY A 1 81 ? -2.458 5.333 -0.861 1.00 93.50 81 GLY A N 1
ATOM 618 C CA . GLY A 1 81 ? -2.137 4.034 -1.444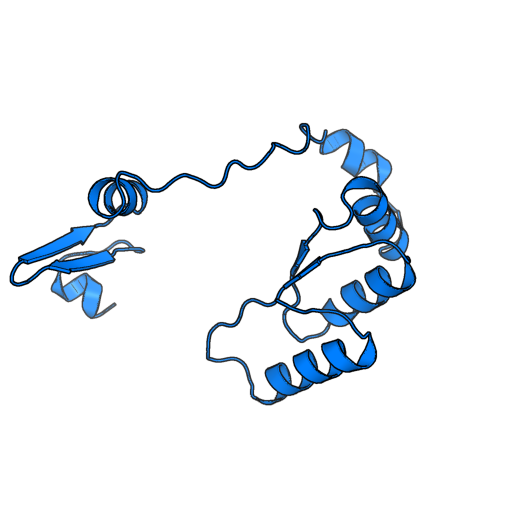 1.00 93.50 81 GLY A CA 1
ATOM 619 C C . GLY A 1 81 ? -1.331 3.180 -0.473 1.00 93.50 81 GLY A C 1
ATOM 620 O O . GLY A 1 81 ? -0.243 3.585 -0.062 1.00 93.50 81 GLY A O 1
ATOM 621 N N . PHE A 1 82 ? -1.835 1.993 -0.155 1.00 96.94 82 PHE A N 1
ATOM 622 C CA . PHE A 1 82 ? -1.101 0.968 0.576 1.00 96.94 82 PHE A CA 1
ATOM 623 C C . PHE A 1 82 ? -0.260 0.151 -0.403 1.00 96.94 82 PHE A C 1
ATOM 625 O O . PHE A 1 82 ? -0.792 -0.466 -1.324 1.00 96.94 82 PHE A O 1
ATOM 632 N N . ALA A 1 83 ? 1.056 0.153 -0.205 1.00 97.62 83 ALA A N 1
ATOM 633 C CA . ALA A 1 83 ? 1.948 -0.757 -0.908 1.00 97.62 83 ALA A CA 1
ATOM 634 C C . ALA A 1 83 ? 1.849 -2.134 -0.245 1.00 97.62 83 ALA A C 1
ATOM 636 O O . ALA A 1 83 ? 2.160 -2.254 0.938 1.00 97.62 83 ALA A O 1
ATOM 637 N N . PHE A 1 84 ? 1.413 -3.143 -0.997 1.00 98.38 84 PHE A N 1
ATOM 638 C CA . PHE A 1 84 ? 1.270 -4.514 -0.523 1.00 98.38 84 PHE A CA 1
ATOM 639 C C . PHE A 1 84 ? 2.228 -5.442 -1.270 1.00 98.38 84 PHE A C 1
ATOM 641 O O . PHE A 1 84 ? 2.164 -5.589 -2.490 1.00 98.38 84 PHE A O 1
ATOM 648 N N . SER A 1 85 ? 3.129 -6.073 -0.529 1.00 97.94 85 SER A N 1
ATOM 649 C CA . SER A 1 85 ? 4.179 -6.951 -1.046 1.00 97.94 85 SER A CA 1
ATOM 650 C C . SER A 1 85 ? 3.737 -8.405 -1.232 1.00 97.94 85 SER A C 1
ATOM 652 O O . SER A 1 85 ? 4.471 -9.192 -1.829 1.00 97.94 85 SER A O 1
ATOM 654 N N . GLY A 1 86 ? 2.547 -8.771 -0.744 1.00 97.88 86 GLY A N 1
ATOM 655 C CA . GLY A 1 86 ? 2.102 -10.163 -0.714 1.00 97.88 86 GLY A CA 1
ATOM 656 C C . GLY A 1 86 ? 2.704 -10.954 0.451 1.00 97.88 86 GLY A C 1
ATOM 657 O O . GLY A 1 86 ? 2.967 -12.147 0.292 1.00 97.88 86 GLY A O 1
ATOM 658 N N . ALA A 1 87 ? 2.947 -10.312 1.599 1.00 98.31 87 ALA A N 1
ATOM 659 C CA . ALA A 1 87 ? 3.537 -10.941 2.780 1.00 98.31 87 ALA A CA 1
ATOM 660 C C . ALA A 1 87 ? 2.822 -10.499 4.078 1.00 98.31 87 ALA A C 1
ATOM 662 O O . ALA A 1 87 ? 1.592 -10.418 4.120 1.00 98.31 87 ALA A O 1
ATOM 663 N N . GLU A 1 88 ? 3.562 -10.259 5.165 1.00 98.50 88 GLU A N 1
ATOM 664 C CA . GLU A 1 88 ? 3.021 -9.894 6.482 1.00 98.50 88 GLU A CA 1
ATOM 665 C C . GLU A 1 88 ? 2.328 -8.525 6.517 1.00 98.50 88 GLU A C 1
ATOM 667 O O . GLU A 1 88 ? 1.469 -8.275 7.366 1.00 98.50 88 GLU A O 1
ATOM 672 N N . ASP A 1 89 ? 2.646 -7.653 5.562 1.00 98.12 89 ASP A N 1
ATOM 673 C CA . ASP A 1 89 ? 2.015 -6.348 5.372 1.00 98.12 89 ASP A CA 1
ATOM 674 C C . ASP A 1 89 ? 0.532 -6.439 4.969 1.00 98.12 89 ASP A C 1
ATOM 676 O O . ASP A 1 89 ? -0.177 -5.432 5.006 1.00 98.12 89 ASP A O 1
ATOM 680 N N . VAL A 1 90 ? 0.011 -7.652 4.737 1.00 98.50 90 VAL A N 1
ATOM 681 C CA . VAL A 1 90 ? -1.433 -7.945 4.717 1.00 98.50 90 VAL A CA 1
ATOM 682 C C . VAL A 1 90 ? -2.142 -7.462 5.989 1.00 98.50 90 VAL A C 1
ATOM 684 O O . VAL A 1 90 ? -3.323 -7.122 5.943 1.00 98.50 90 VAL A O 1
ATOM 687 N N . ALA A 1 91 ? -1.435 -7.364 7.122 1.00 98.44 91 ALA A N 1
ATOM 68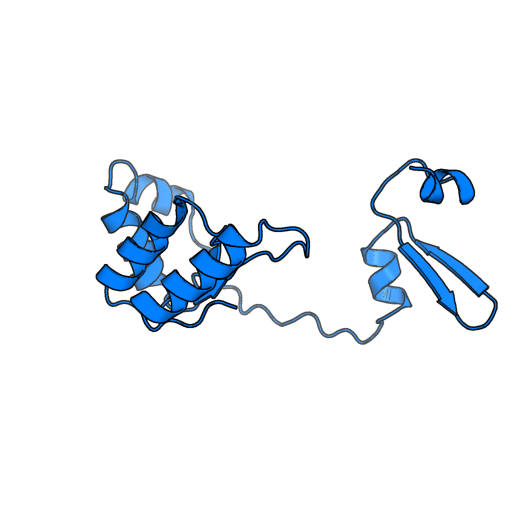8 C CA . ALA A 1 91 ? -1.991 -6.809 8.351 1.00 98.44 91 ALA A CA 1
ATOM 689 C C . ALA A 1 91 ? -2.465 -5.356 8.168 1.00 98.44 91 ALA A C 1
ATOM 691 O O . ALA A 1 91 ? -3.485 -4.975 8.737 1.00 98.44 91 ALA A O 1
ATOM 692 N N . LEU A 1 92 ? -1.781 -4.554 7.343 1.00 98.31 92 LEU A N 1
ATOM 693 C CA . LEU A 1 92 ? -2.217 -3.188 7.033 1.00 98.31 92 LEU A CA 1
ATOM 694 C C . LEU A 1 92 ? -3.481 -3.181 6.171 1.00 98.31 92 LEU A C 1
ATOM 696 O O . LEU A 1 92 ? -4.338 -2.321 6.360 1.00 98.31 92 LEU A O 1
ATOM 700 N N . ILE A 1 93 ? -3.625 -4.160 5.274 1.00 98.31 93 ILE A N 1
ATOM 701 C CA . ILE A 1 93 ? -4.834 -4.335 4.463 1.00 98.31 93 ILE A CA 1
ATOM 702 C C . ILE A 1 93 ? -6.018 -4.707 5.355 1.00 98.31 93 ILE A C 1
ATOM 704 O O . ILE A 1 93 ? -7.077 -4.094 5.253 1.00 98.31 93 ILE A O 1
ATOM 708 N N . ASP A 1 94 ? -5.824 -5.633 6.296 1.00 98.56 94 ASP A N 1
ATOM 709 C CA . ASP A 1 94 ? -6.845 -6.001 7.280 1.00 98.56 94 ASP A CA 1
ATOM 710 C C . ASP A 1 94 ? -7.297 -4.795 8.124 1.00 98.56 94 ASP A C 1
ATOM 712 O O . ASP A 1 94 ? -8.496 -4.568 8.301 1.00 98.56 94 ASP A O 1
ATOM 716 N N . MET A 1 95 ? -6.348 -3.977 8.597 1.00 98.56 95 MET A N 1
ATOM 717 C CA . MET A 1 95 ? -6.645 -2.739 9.329 1.00 98.56 95 MET A CA 1
ATOM 718 C C . MET A 1 95 ? -7.397 -1.723 8.460 1.00 98.56 95 MET A C 1
ATOM 720 O O . MET A 1 95 ? -8.368 -1.125 8.925 1.00 98.56 95 MET A O 1
ATOM 724 N N . ALA A 1 96 ? -6.988 -1.545 7.200 1.00 97.81 96 ALA A N 1
ATOM 725 C CA . ALA A 1 96 ? -7.632 -0.624 6.267 1.00 97.81 96 ALA A CA 1
ATOM 726 C C . ALA A 1 96 ? -9.081 -1.038 5.973 1.00 97.81 96 ALA A C 1
ATOM 728 O O . ALA A 1 96 ? -9.982 -0.207 6.081 1.00 97.81 96 ALA A O 1
ATOM 729 N N . VAL A 1 97 ? -9.330 -2.326 5.711 1.00 97.62 97 VAL A N 1
ATOM 730 C CA . VAL A 1 97 ? -10.684 -2.864 5.498 1.00 97.62 97 VAL A CA 1
ATOM 731 C C . VAL A 1 97 ? -11.557 -2.646 6.732 1.00 97.62 97 VAL A C 1
ATOM 733 O O . VAL A 1 97 ? -12.681 -2.156 6.621 1.00 97.62 97 VAL A O 1
ATOM 736 N N . LYS A 1 98 ? -11.036 -2.958 7.924 1.00 97.81 98 LYS A N 1
ATOM 737 C CA . LYS A 1 98 ? -11.776 -2.801 9.187 1.00 97.81 98 LYS A CA 1
ATOM 738 C C . LYS A 1 98 ? -12.054 -1.347 9.557 1.00 97.81 98 LYS A C 1
ATOM 740 O O . LYS A 1 98 ? -12.998 -1.105 10.303 1.00 97.81 98 LYS A O 1
ATOM 745 N N . SER A 1 99 ? -11.283 -0.389 9.037 1.00 96.94 99 SER A N 1
ATOM 746 C CA . SER A 1 99 ? -11.548 1.038 9.255 1.00 96.94 99 SER A CA 1
ATOM 747 C C . SER A 1 99 ? -12.863 1.507 8.614 1.00 96.94 99 SER A C 1
ATOM 749 O O . SER A 1 99 ? -13.441 2.498 9.051 1.00 96.94 99 SER A O 1
ATOM 751 N N . GLY A 1 100 ? -13.344 0.815 7.572 1.00 96.06 100 GLY A N 1
ATOM 752 C CA . GLY A 1 100 ? -14.539 1.202 6.813 1.00 96.06 100 GLY A CA 1
ATOM 753 C C . GLY A 1 100 ? -14.356 2.429 5.909 1.00 96.06 100 GLY A C 1
ATOM 754 O O . GLY A 1 100 ? -15.307 2.845 5.245 1.00 96.06 100 GLY A O 1
ATOM 755 N N . HIS A 1 101 ? -13.158 3.013 5.854 1.00 96.62 101 HIS A N 1
ATOM 756 C CA . HIS A 1 101 ? -12.836 4.096 4.932 1.00 96.62 101 HIS A CA 1
ATOM 757 C C . HIS A 1 101 ? -12.509 3.571 3.530 1.00 96.62 101 HIS A C 1
ATOM 759 O O . HIS A 1 101 ? -12.060 2.442 3.354 1.00 96.62 101 HIS A O 1
ATOM 765 N N . ALA A 1 102 ? -12.694 4.419 2.517 1.00 94.19 102 ALA A N 1
ATOM 766 C CA . ALA A 1 102 ? -12.225 4.128 1.166 1.00 94.19 102 ALA A CA 1
ATOM 767 C C . ALA A 1 102 ? -10.690 4.230 1.103 1.00 94.19 102 ALA A C 1
ATOM 769 O O . ALA A 1 102 ? -10.116 5.180 1.641 1.00 94.19 102 ALA A O 1
ATOM 770 N N . PHE A 1 103 ? -10.038 3.276 0.440 1.00 95.88 103 PHE A N 1
ATOM 771 C CA . PHE A 1 103 ? -8.584 3.218 0.305 1.00 95.88 103 PHE A CA 1
ATOM 772 C C . PHE A 1 103 ? -8.162 2.606 -1.033 1.00 95.88 103 PHE A C 1
ATOM 774 O O . PHE A 1 103 ? -8.955 1.947 -1.704 1.00 95.88 103 PHE A O 1
ATOM 781 N N . ALA A 1 104 ? -6.900 2.820 -1.410 1.00 96.62 104 ALA A N 1
ATOM 782 C CA . ALA A 1 104 ? -6.279 2.165 -2.556 1.00 96.62 104 ALA A CA 1
ATOM 783 C C . ALA A 1 104 ? -5.161 1.225 -2.088 1.00 96.62 104 ALA A C 1
ATOM 785 O O . ALA A 1 104 ? -4.451 1.527 -1.128 1.00 96.62 104 ALA A O 1
ATOM 786 N N . VAL A 1 105 ? -4.969 0.111 -2.789 1.00 97.50 105 VAL A N 1
ATOM 787 C CA . VAL A 1 105 ? -3.868 -0.831 -2.560 1.00 97.50 105 VAL A CA 1
ATOM 788 C C . VAL A 1 105 ? -3.224 -1.193 -3.893 1.00 97.50 105 VAL A C 1
ATOM 790 O O . VAL A 1 105 ? -3.908 -1.346 -4.905 1.00 97.50 105 VAL A O 1
ATOM 793 N N . PHE A 1 106 ? -1.900 -1.306 -3.902 1.00 97.56 106 PHE A N 1
ATOM 794 C CA . PHE A 1 106 ? -1.148 -1.691 -5.089 1.00 97.56 106 PHE A CA 1
ATOM 795 C C . PHE A 1 106 ? -0.014 -2.652 -4.749 1.00 97.56 106 PHE A C 1
ATOM 797 O O . PHE A 1 106 ? 0.534 -2.610 -3.644 1.00 97.56 106 PHE A O 1
ATOM 804 N N . CYS A 1 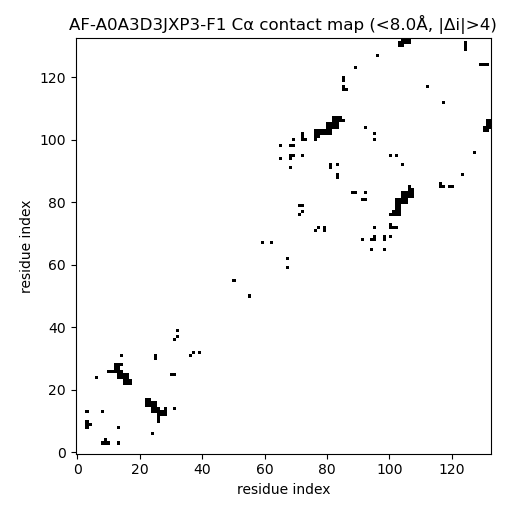107 ? 0.366 -3.480 -5.718 1.00 96.81 107 CYS A N 1
ATOM 805 C CA . CYS A 1 107 ? 1.509 -4.376 -5.619 1.00 96.81 107 CYS A CA 1
ATOM 806 C C . CYS A 1 107 ? 2.593 -3.993 -6.633 1.00 96.81 107 CYS A C 1
ATOM 808 O O . CYS A 1 107 ? 2.315 -3.608 -7.766 1.00 96.81 107 CYS A O 1
ATOM 810 N N . LEU A 1 108 ? 3.860 -4.111 -6.235 1.00 96.81 108 LEU A N 1
ATOM 811 C CA . LEU A 1 108 ? 4.983 -3.968 -7.160 1.00 96.81 108 LEU A CA 1
ATOM 812 C C . LEU A 1 108 ? 5.354 -5.336 -7.732 1.00 96.81 108 LEU A C 1
ATOM 814 O O . LEU A 1 108 ? 6.206 -6.041 -7.188 1.00 96.81 108 LEU A O 1
ATOM 818 N N . ASP A 1 109 ? 4.736 -5.694 -8.855 1.00 96.00 109 ASP A N 1
ATOM 819 C CA . ASP A 1 109 ? 5.089 -6.915 -9.570 1.00 96.00 109 ASP A CA 1
ATOM 820 C C . ASP A 1 109 ? 6.431 -6.756 -10.302 1.00 96.00 109 ASP A C 1
ATOM 822 O O . ASP A 1 109 ? 6.577 -6.024 -11.282 1.00 96.00 109 ASP A O 1
ATOM 826 N N . THR A 1 110 ? 7.442 -7.471 -9.813 1.00 96.00 110 THR A N 1
ATOM 827 C CA . THR A 1 110 ? 8.786 -7.485 -10.407 1.00 96.00 110 THR A CA 1
ATOM 828 C C . THR A 1 110 ? 8.906 -8.419 -11.618 1.00 96.00 110 THR A C 1
ATOM 830 O O . THR A 1 110 ? 9.963 -8.465 -12.255 1.00 96.00 110 THR A O 1
ATOM 833 N N . GLY A 1 111 ? 7.868 -9.213 -11.901 1.00 95.62 111 GLY A N 1
ATOM 834 C CA . GLY A 1 111 ? 7.874 -10.312 -12.866 1.00 95.62 111 GLY A CA 1
ATOM 835 C C . GLY A 1 111 ? 8.649 -11.549 -12.395 1.00 95.62 111 GLY A C 1
ATOM 836 O O . GLY A 1 111 ? 8.929 -12.438 -13.199 1.00 95.62 111 GLY A O 1
ATOM 837 N N . ARG A 1 112 ? 9.069 -11.589 -11.121 1.00 96.62 112 ARG A N 1
ATOM 838 C CA . ARG A 1 112 ? 9.829 -12.698 -10.511 1.00 96.62 112 ARG A CA 1
ATOM 839 C C . ARG A 1 112 ? 9.396 -13.007 -9.076 1.00 96.62 112 ARG A C 1
ATOM 841 O O . ARG A 1 112 ? 10.210 -13.483 -8.285 1.00 96.62 112 ARG A O 1
ATOM 848 N N . LEU A 1 113 ? 8.154 -12.693 -8.713 1.00 97.38 113 LEU A N 1
ATOM 849 C CA . LEU A 1 113 ? 7.633 -13.092 -7.407 1.00 97.38 113 LEU A CA 1
ATOM 850 C C . LEU A 1 113 ? 7.476 -14.617 -7.353 1.00 97.38 113 LEU A C 1
ATOM 852 O O . LEU A 1 113 ? 7.391 -15.288 -8.385 1.00 97.38 113 LEU A O 1
ATOM 856 N N . HIS A 1 114 ? 7.450 -15.170 -6.142 1.00 98.50 114 HIS A N 1
ATOM 857 C CA . HIS A 1 114 ? 7.156 -16.589 -5.977 1.00 98.50 114 HIS A CA 1
ATOM 858 C C . HIS A 1 114 ? 5.716 -16.869 -6.448 1.00 98.50 114 HIS A C 1
ATOM 860 O O . HIS A 1 114 ? 4.838 -16.031 -6.215 1.00 98.50 114 HIS A O 1
ATOM 866 N N . PRO A 1 115 ? 5.432 -18.025 -7.078 1.00 98.50 115 PRO A N 1
ATOM 867 C CA . PRO A 1 115 ? 4.065 -18.413 -7.437 1.00 98.50 115 PRO A CA 1
ATOM 868 C C . PRO A 1 115 ? 3.088 -18.319 -6.256 1.00 98.50 115 PRO A C 1
ATOM 870 O O . PRO A 1 115 ? 1.961 -17.854 -6.403 1.00 98.50 115 PRO A O 1
ATOM 873 N N . GLU A 1 116 ? 3.547 -18.678 -5.059 1.00 98.62 116 GLU A N 1
ATOM 874 C CA . GLU A 1 116 ? 2.797 -18.577 -3.810 1.00 98.62 116 GLU A CA 1
ATOM 875 C C . GLU A 1 116 ? 2.426 -17.130 -3.468 1.00 98.62 116 GLU A C 1
ATOM 877 O O . GLU A 1 116 ? 1.330 -16.891 -2.966 1.00 98.62 116 GLU A O 1
ATOM 882 N N . THR A 1 117 ? 3.292 -16.159 -3.777 1.00 98.56 117 THR A N 1
ATOM 883 C CA . THR A 1 117 ? 3.009 -14.732 -3.580 1.00 98.56 117 THR A CA 1
ATOM 884 C C . THR A 1 117 ? 1.882 -14.273 -4.500 1.00 98.56 117 THR A C 1
ATOM 886 O O . THR A 1 117 ? 0.956 -13.621 -4.027 1.00 98.56 117 THR A O 1
ATOM 889 N N . TYR A 1 118 ? 1.890 -14.669 -5.779 1.00 98.44 118 TYR A N 1
ATOM 890 C CA . TYR A 1 118 ? 0.777 -14.369 -6.690 1.00 98.44 118 TYR A CA 1
ATOM 891 C C . TYR A 1 118 ? -0.535 -14.978 -6.185 1.00 98.44 118 TYR A C 1
ATOM 893 O O . TYR A 1 118 ? -1.538 -14.279 -6.075 1.00 98.44 118 TYR A O 1
ATOM 901 N N . HIS A 1 119 ? -0.524 -16.258 -5.798 1.00 98.56 119 HIS A N 1
ATOM 902 C CA . HIS A 1 119 ? -1.710 -16.914 -5.240 1.00 98.56 119 HIS A CA 1
ATOM 903 C C . HIS A 1 119 ? -2.206 -16.251 -3.953 1.00 98.56 119 HIS A C 1
ATOM 905 O O . HIS A 1 119 ? -3.412 -16.170 -3.725 1.00 98.56 119 HIS A O 1
ATOM 911 N N . PHE A 1 120 ? -1.295 -15.780 -3.103 1.00 98.69 120 PHE A N 1
ATOM 912 C CA . PHE A 1 120 ? -1.668 -15.085 -1.882 1.00 98.69 120 PHE A CA 1
ATOM 913 C C . PHE A 1 120 ? -2.273 -13.709 -2.164 1.00 98.69 120 PHE A C 1
ATOM 915 O O . PHE A 1 120 ? -3.282 -13.372 -1.551 1.00 98.69 120 PHE A O 1
ATOM 922 N N . ILE A 1 121 ? -1.733 -12.954 -3.124 1.00 98.62 121 ILE A N 1
ATOM 923 C CA . ILE A 1 121 ? -2.313 -11.678 -3.561 1.00 98.62 121 ILE A CA 1
ATOM 924 C C . ILE A 1 121 ? -3.743 -11.887 -4.078 1.00 98.62 121 ILE A C 1
ATOM 926 O O . ILE A 1 121 ? -4.646 -11.185 -3.629 1.00 98.62 121 ILE A O 1
ATOM 930 N N . GLU A 1 122 ? -3.975 -12.892 -4.932 1.00 98.38 122 GLU A N 1
ATOM 931 C CA . GLU A 1 122 ? -5.330 -13.239 -5.397 1.00 98.38 122 GLU A CA 1
ATOM 932 C C . GLU A 1 122 ? -6.249 -13.629 -4.234 1.00 98.38 122 GLU A C 1
ATOM 934 O O . GLU A 1 122 ? -7.366 -13.134 -4.117 1.00 98.38 122 GLU A O 1
ATOM 939 N N . ARG A 1 123 ? -5.761 -14.451 -3.298 1.00 98.62 123 ARG A N 1
ATOM 940 C CA . ARG A 1 123 ? -6.539 -14.837 -2.117 1.00 98.62 123 ARG A CA 1
ATOM 941 C C . ARG A 1 123 ? -6.924 -13.633 -1.257 1.00 98.62 123 ARG A C 1
ATOM 943 O O . ARG A 1 123 ? -8.024 -13.617 -0.717 1.00 98.62 123 ARG A O 1
ATOM 950 N N . VAL A 1 124 ? -6.032 -12.659 -1.084 1.00 98.56 124 VAL A N 1
ATOM 951 C CA . VAL A 1 124 ? -6.318 -11.423 -0.339 1.00 98.56 124 VAL A CA 1
ATOM 952 C C . VAL A 1 124 ? -7.350 -10.578 -1.087 1.00 98.56 124 VAL A C 1
ATOM 954 O O . VAL A 1 124 ? -8.286 -10.089 -0.450 1.00 98.56 124 VAL A O 1
ATOM 957 N N . ARG A 1 125 ? -7.226 -10.469 -2.419 1.00 98.38 125 ARG A N 1
ATOM 958 C CA . ARG A 1 125 ? -8.198 -9.797 -3.295 1.00 98.38 125 ARG A CA 1
ATOM 959 C C . ARG A 1 125 ? -9.605 -10.363 -3.084 1.00 98.38 125 ARG A C 1
ATOM 961 O O . ARG A 1 125 ? -10.518 -9.620 -2.728 1.00 98.38 125 ARG A O 1
ATOM 968 N N . ASP A 1 126 ? -9.742 -11.682 -3.196 1.00 98.44 126 ASP A N 1
ATOM 969 C CA . ASP A 1 126 ? -11.019 -12.388 -3.056 1.00 98.44 126 ASP A CA 1
ATOM 970 C C . ASP A 1 126 ? -11.563 -12.344 -1.624 1.00 98.44 126 ASP A C 1
ATOM 972 O O . ASP A 1 126 ? -12.762 -12.167 -1.411 1.00 98.44 126 ASP A O 1
ATOM 976 N N . HIS A 1 127 ? -10.690 -12.503 -0.623 1.00 98.44 127 HIS A N 1
ATOM 977 C CA . HIS A 1 127 ? -11.097 -12.555 0.781 1.00 98.44 127 HIS A CA 1
ATOM 978 C C . HIS A 1 127 ? -11.721 -11.241 1.256 1.00 98.44 127 HIS A C 1
ATOM 980 O O . HIS A 1 127 ? -12.710 -11.266 1.989 1.00 98.44 127 HIS A O 1
ATOM 986 N N . TYR A 1 128 ? -11.147 -10.107 0.847 1.00 98.06 128 TYR A N 1
ATOM 987 C CA . TYR A 1 128 ? -11.627 -8.787 1.249 1.00 98.06 128 TYR A CA 1
ATOM 988 C C . TYR A 1 128 ? -12.542 -8.120 0.212 1.00 98.06 128 TYR A C 1
ATOM 990 O O . TYR A 1 128 ? -13.174 -7.118 0.539 1.00 98.06 128 TYR A O 1
ATOM 998 N N . GLY A 1 129 ? -12.637 -8.652 -1.011 1.00 97.44 129 GLY A N 1
ATOM 999 C CA . GLY A 1 129 ? -13.437 -8.060 -2.087 1.00 97.44 129 GLY A CA 1
ATOM 1000 C C . GLY A 1 129 ? -12.926 -6.683 -2.517 1.00 97.44 129 GLY A C 1
ATOM 1001 O O . GLY A 1 129 ? -13.723 -5.778 -2.763 1.00 97.44 129 GLY A O 1
ATOM 1002 N N . ILE A 1 130 ? -11.604 -6.509 -2.548 1.00 96.56 130 ILE A N 1
ATOM 1003 C CA . ILE A 1 130 ? -10.932 -5.246 -2.885 1.00 96.56 130 ILE A CA 1
ATOM 1004 C C . ILE A 1 130 ? -10.200 -5.369 -4.214 1.00 96.56 130 ILE A C 1
ATOM 1006 O O . ILE A 1 130 ? -9.758 -6.451 -4.570 1.00 96.56 130 ILE A O 1
ATOM 1010 N N . GLU A 1 131 ? -10.004 -4.260 -4.919 1.00 96.50 131 GLU A N 1
ATOM 1011 C CA . GLU A 1 131 ? -9.134 -4.229 -6.096 1.00 96.50 131 GLU A CA 1
ATOM 1012 C C . GLU A 1 131 ? -7.678 -3.995 -5.677 1.00 96.50 131 GLU A C 1
ATOM 1014 O O . GLU A 1 131 ? -7.393 -3.074 -4.913 1.00 96.50 131 GLU A O 1
ATOM 1019 N N . ILE A 1 132 ? -6.760 -4.812 -6.201 1.00 96.88 132 ILE A N 1
ATOM 1020 C CA . IL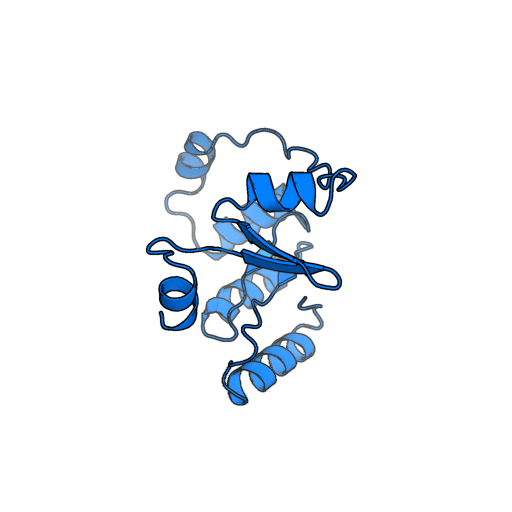E A 1 132 ? -5.308 -4.653 -6.029 1.00 96.88 132 ILE A CA 1
ATOM 1021 C C . ILE A 1 132 ? -4.708 -4.381 -7.405 1.00 96.88 132 ILE A C 1
ATOM 1023 O O . ILE A 1 132 ? -4.783 -5.247 -8.282 1.00 96.88 132 ILE A O 1
ATOM 1027 N N . SER A 1 133 ? -4.154 -3.180 -7.586 1.00 89.94 133 SER A N 1
ATOM 1028 C CA . SER A 1 133 ? -3.548 -2.715 -8.848 1.00 89.94 133 SER A CA 1
ATOM 1029 C C . SER A 1 133 ? -2.054 -2.981 -8.970 1.00 89.94 133 SER A C 1
ATOM 1031 O O . SER A 1 133 ? -1.378 -3.026 -7.916 1.00 89.94 133 SER A O 1
#

Foldseek 3Di:
DVVCVVVVHPDDDKDWDDDPHDTDIGRDPVVVCCVVPVPPDDPPPPPPPDDPVVVVCVVCPPPDPLVNLLVCCVRQAQPAEAEDALDPSVVSVVSNLVSVTHYHYEYDCPVDDDPNSVVSVVVSCVVSVDDYD

Radius of gyration: 20.89 Å; Cα contacts (8 Å, |Δi|>4): 116; chains: 1; bounding box: 46×39×58 Å

Secondary structure (DSSP, 8-state):
-HHHHHTT--SSS-EEEEETTEEEEES-HHHHHHHH-TT-------------HHHHHHHHTT--HHHHHHHHHHHHGGGSEEE--SSTTHHHHHHHHHHT---EEE----S---HHHHHHHHHHHHHHT--B-

Sequence (133 aa):
MKLGAKYGIDVAPFFIVEDSDEKTVFTSIAKFLKQTFPDAKRPSRKAAGAVDTQAALDELQGQTPQEIVNWALSRYGNGCGFAFSGAEDVALIDMAVKSGHAFAVFCLDTGRLHPETYHFIERVRDHYGIEIS

Mean predicted aligned error: 10.04 Å

Nearest PDB structures (foldseek):
  2goy-assembly2_E  TM=9.449E-01  e=1.338E-06  Pseudomonas aeruginosa
  2c2b-assembly2_D  TM=5.319E-01  e=3.514E+00  Arabidopsis thaliana
  7u7h-assembly3_E  TM=3.252E-01  e=3.745E+00  Alistipes finegoldii DSM 17242
  2gza-assembly1_C  TM=3.449E-01  e=9.137E+00  Brucella suis 1330